Protein AF-A0A8T3N5V0-F1 (afdb_monomer)

Radius of gyration: 24.55 Å; Cα contacts (8 Å, |Δi|>4): 210; chains: 1; bounding box: 45×92×51 Å

Nearest PDB structures (foldseek):
  6onq-assembly1_A  TM=7.450E-01  e=5.196E-07  Methylorubrum extorquens
  4j20-assembly2_B  TM=7.189E-01  e=2.642E-02  Chlorobaculum tepidum TLS
  7c90-assembly1_D  TM=6.597E-01  e=2.489E-02  Methylophaga aminisulfidivorans MP
  2d0w-assembly2_B  TM=7.392E-01  e=4.792E-02  Hyphomicrobium denitrificans
  2gc4-assembly1_D  TM=6.789E-01  e=5.398E-02  Paracoccus denitrificans

Fo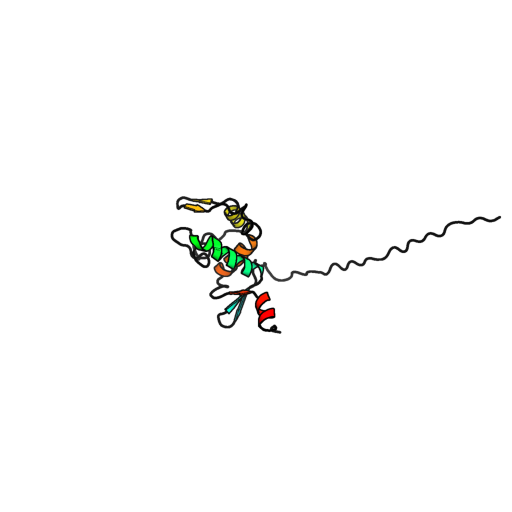ldseek 3Di:
DDDDDDDDDDPDDPPPPPPPDPPPDDPPDQLWDWDDDPQEIATAPLLVLLQVLCVVPVCVALNRLSCGDLRGFRAQDPPHPVVVDDLVNQLVCQQPWDDDPRGTGDHCVPPPSDNVNSSSNVSNSSCSSVVRDDHDYDYPVVCCVVPPDDD

Mean predicted aligned error: 12.44 Å

Solvent-accessible surface area (backbone atoms only — not comparable to full-atom values): 9133 Å² total; per-residue (Å²): 140,87,80,84,87,84,90,77,91,79,91,72,79,84,79,78,74,74,75,76,79,80,81,87,80,81,75,87,78,66,76,53,54,75,53,71,58,96,77,38,31,31,24,37,67,51,26,42,55,6,43,58,46,35,59,73,61,49,19,81,30,18,20,73,84,25,61,23,52,96,71,25,68,30,32,33,45,96,88,13,67,52,64,93,54,52,70,68,60,50,48,51,40,46,34,65,22,45,83,54,100,83,46,72,49,70,56,33,56,82,38,85,84,41,49,88,40,48,67,21,32,49,12,26,48,51,36,36,46,71,64,66,55,86,61,63,78,44,41,51,72,56,47,40,76,76,66,71,65,83,134

pLDDT: mean 80.18, std 20.51, range [35.12, 98.31]

Secondary structure (DSSP, 8-state):
-------------------------SSS--S--EEEETTEEEE-HHHHHHHHHIIIIIHHHH-GGG---SSS--SSSTTSTTTT--HHHHHHHHHH-EEETTEEEPP-TT-TTTGGGHHHHHHHHHHHHTT---S-EEEHHHHHHHH----

Structure (mmCIF, N/CA/C/O backbone):
data_AF-A0A8T3N5V0-F1
#
_entry.id   AF-A0A8T3N5V0-F1
#
loop_
_atom_site.group_PDB
_atom_site.id
_atom_site.type_symbol
_atom_site.label_atom_id
_atom_site.label_alt_id
_atom_site.label_comp_id
_atom_site.label_asym_id
_atom_site.label_entity_id
_atom_site.label_seq_id
_atom_site.pdbx_PDB_ins_code
_atom_site.Cartn_x
_atom_site.Cartn_y
_atom_site.Cartn_z
_atom_site.occupancy
_atom_site.B_iso_or_equiv
_atom_site.auth_seq_id
_atom_site.auth_comp_id
_atom_site.auth_asym_id
_atom_site.auth_atom_id
_atom_site.pdbx_PDB_model_num
ATOM 1 N N . MET A 1 1 ? -25.784 75.753 -31.825 1.00 51.22 1 MET A N 1
ATOM 2 C CA . MET A 1 1 ? -24.593 74.887 -31.942 1.00 51.22 1 MET A CA 1
ATOM 3 C C . MET A 1 1 ? -24.837 73.644 -31.099 1.00 51.22 1 MET A C 1
ATOM 5 O O . MET A 1 1 ? -24.702 73.683 -29.888 1.00 51.22 1 MET A O 1
ATOM 9 N N . GLN A 1 2 ? -25.347 72.599 -31.752 1.00 48.72 2 GLN A N 1
ATOM 10 C CA . GLN A 1 2 ? -25.520 71.247 -31.221 1.00 48.72 2 GLN A CA 1
ATOM 11 C C . GLN A 1 2 ? -24.227 70.453 -31.442 1.00 48.72 2 GLN A C 1
ATOM 13 O O . GLN A 1 2 ? -23.599 70.640 -32.486 1.00 48.72 2 GLN A O 1
ATOM 18 N N . LYS A 1 3 ? -23.917 69.538 -30.516 1.00 43.12 3 LYS A N 1
ATOM 19 C CA . LYS A 1 3 ? -23.481 68.132 -30.708 1.00 43.12 3 LYS A CA 1
ATOM 20 C C . LYS A 1 3 ? -22.843 67.674 -29.383 1.00 43.12 3 LYS A C 1
ATOM 22 O O . LYS A 1 3 ? -21.918 68.320 -28.918 1.00 43.12 3 LYS A O 1
ATOM 27 N N . LEU A 1 4 ? -23.480 66.796 -28.604 1.00 50.31 4 LEU A N 1
ATOM 28 C CA . LEU A 1 4 ? -23.695 65.350 -28.803 1.00 50.31 4 LEU A CA 1
ATOM 29 C C . LEU A 1 4 ? -22.437 64.504 -28.522 1.00 50.31 4 LEU A C 1
ATOM 31 O O . LEU A 1 4 ? -21.354 64.848 -28.981 1.00 50.31 4 LEU A O 1
ATOM 35 N N . PHE A 1 5 ? -22.694 63.346 -27.893 1.00 44.59 5 PHE A N 1
ATOM 36 C CA . PHE A 1 5 ? -21.830 62.178 -27.634 1.00 44.59 5 PHE A CA 1
ATOM 37 C C . PHE A 1 5 ? -20.859 62.320 -26.436 1.00 44.59 5 PHE A C 1
ATOM 39 O O . PHE A 1 5 ? -20.158 63.309 -26.325 1.00 44.59 5 PHE A O 1
ATOM 46 N N . ASN A 1 6 ? -20.757 61.390 -25.477 1.00 39.34 6 ASN A N 1
ATOM 47 C CA . ASN A 1 6 ? -21.049 59.960 -25.536 1.00 39.34 6 ASN A CA 1
ATOM 48 C C . ASN A 1 6 ? -21.434 59.385 -24.160 1.00 39.34 6 ASN A C 1
ATOM 50 O O . ASN A 1 6 ? -20.764 59.621 -23.158 1.00 39.34 6 ASN A O 1
ATOM 54 N N . MET A 1 7 ? -22.496 58.584 -24.162 1.00 45.28 7 MET A N 1
ATOM 55 C CA . MET A 1 7 ? -22.930 57.712 -23.078 1.00 45.28 7 MET A CA 1
ATOM 56 C C . MET A 1 7 ? -22.426 56.301 -23.404 1.00 45.28 7 MET A C 1
ATOM 58 O O . MET A 1 7 ? -22.742 55.775 -24.465 1.00 45.28 7 MET A O 1
ATOM 62 N N . SER A 1 8 ? -21.622 55.714 -22.519 1.00 49.47 8 SER A N 1
ATOM 63 C CA . SER A 1 8 ? -21.228 54.297 -22.537 1.00 49.47 8 SER A CA 1
ATOM 64 C C . SER A 1 8 ? -20.916 53.938 -21.080 1.00 49.47 8 SER A C 1
ATOM 66 O O . SER A 1 8 ? -19.957 54.445 -20.515 1.00 49.47 8 SER A O 1
ATOM 68 N N . MET A 1 9 ? -21.846 53.383 -20.303 1.00 49.44 9 MET A N 1
ATOM 69 C CA . MET A 1 9 ? -22.276 51.983 -20.309 1.00 49.44 9 MET A CA 1
ATOM 70 C C . MET A 1 9 ? -21.095 51.011 -20.171 1.00 49.44 9 MET A C 1
ATOM 72 O O . MET A 1 9 ? -20.650 50.433 -21.151 1.00 49.44 9 MET A O 1
ATOM 76 N N . ILE A 1 10 ? -20.631 50.793 -18.935 1.00 54.19 10 ILE A N 1
ATOM 77 C CA . ILE A 1 10 ? -20.082 49.497 -18.513 1.00 54.19 10 ILE A CA 1
ATOM 78 C C . ILE A 1 10 ? -20.674 49.172 -17.140 1.00 54.19 10 ILE A C 1
ATOM 80 O O . ILE A 1 10 ? -20.183 49.587 -16.095 1.00 54.19 10 ILE A O 1
ATOM 84 N N . ILE A 1 11 ? -21.780 48.432 -17.180 1.00 53.94 11 ILE A N 1
ATOM 85 C CA . ILE A 1 11 ? -22.215 47.560 -16.094 1.00 53.94 11 ILE A CA 1
ATOM 86 C C . ILE A 1 11 ? -21.329 46.318 -16.228 1.00 53.94 11 ILE A C 1
ATOM 88 O O . ILE A 1 11 ? -21.523 45.517 -17.137 1.00 53.94 11 ILE A O 1
ATOM 92 N N . GLY A 1 12 ? -20.309 46.201 -15.383 1.00 41.22 12 GLY A N 1
ATOM 93 C CA . GLY A 1 12 ? -19.441 45.028 -15.297 1.00 41.22 12 GLY A CA 1
ATOM 94 C C . GLY A 1 12 ? -19.447 44.542 -13.859 1.00 41.22 12 GLY A C 1
ATOM 95 O O . GLY A 1 12 ? -18.810 45.147 -13.003 1.00 41.22 12 GLY A O 1
ATOM 96 N N . GLY A 1 13 ?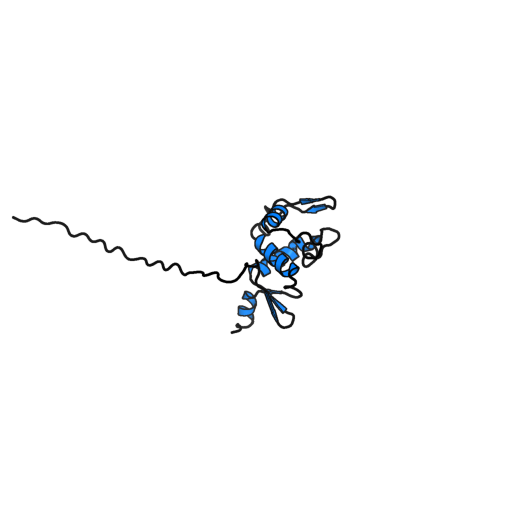 -20.257 43.519 -13.589 1.00 43.28 13 GLY A N 1
ATOM 97 C CA . GLY A 1 13 ? -20.514 43.002 -12.251 1.00 43.28 13 GLY A CA 1
ATOM 98 C C . GLY A 1 13 ? -19.247 42.575 -11.512 1.00 43.28 13 GLY A C 1
ATOM 99 O O . GLY A 1 13 ? -18.371 41.918 -12.073 1.00 43.28 13 GLY A O 1
ATOM 100 N N . LEU A 1 14 ? -19.201 42.900 -10.217 1.00 48.47 14 LEU A N 1
ATOM 101 C CA . LEU A 1 14 ? -18.397 42.166 -9.249 1.00 48.47 14 LEU A CA 1
ATOM 102 C C . LEU A 1 14 ? -18.874 40.710 -9.267 1.00 48.47 14 LEU A C 1
ATOM 104 O O . LEU A 1 14 ? -19.861 40.362 -8.620 1.00 48.47 14 LEU A O 1
ATOM 108 N N . ILE A 1 15 ? -18.168 39.845 -9.989 1.00 53.34 15 ILE A N 1
ATOM 109 C CA . ILE A 1 15 ? -18.212 38.421 -9.685 1.00 53.34 15 ILE A CA 1
ATOM 110 C C . ILE A 1 15 ? -17.308 38.254 -8.468 1.00 53.34 15 ILE A C 1
ATOM 112 O O . ILE A 1 15 ? -16.105 38.028 -8.579 1.00 53.34 15 ILE A O 1
ATOM 116 N N . ALA A 1 16 ? -17.894 38.435 -7.286 1.00 54.78 16 ALA A N 1
ATOM 117 C CA . ALA A 1 16 ? -17.333 37.905 -6.059 1.00 54.78 16 ALA A CA 1
ATOM 118 C C . ALA A 1 16 ? -17.402 36.376 -6.162 1.00 54.78 16 ALA A C 1
ATOM 120 O O . ALA A 1 16 ? -18.334 35.744 -5.668 1.00 54.78 16 ALA A O 1
ATOM 121 N N . THR A 1 17 ? -16.438 35.763 -6.853 1.00 50.59 17 THR A N 1
ATOM 122 C CA . THR A 1 17 ? -16.149 34.350 -6.628 1.00 50.59 17 THR A CA 1
ATOM 123 C C . THR A 1 17 ? -15.502 34.273 -5.259 1.00 50.59 17 THR A C 1
ATOM 125 O O . THR A 1 17 ? -14.284 34.383 -5.112 1.00 50.59 17 THR A O 1
ATOM 128 N N . SER A 1 18 ? -16.346 34.144 -4.242 1.00 51.06 18 SER A N 1
ATOM 129 C CA . SER A 1 18 ? -15.961 33.621 -2.946 1.00 51.06 18 SER A CA 1
ATOM 130 C C . SER A 1 18 ? -15.335 32.255 -3.204 1.00 51.06 18 SER A C 1
ATOM 132 O O . SER A 1 18 ? -16.040 31.261 -3.367 1.00 51.06 18 SER A O 1
ATOM 134 N N . PHE A 1 19 ? -14.008 32.204 -3.311 1.00 49.19 19 PHE A N 1
ATOM 135 C CA . PHE A 1 19 ? -13.301 30.955 -3.101 1.00 49.19 19 PHE A CA 1
ATOM 136 C C . PHE A 1 19 ? -13.607 30.558 -1.664 1.00 49.19 19 PHE A C 1
ATOM 138 O O . PHE A 1 19 ? -13.133 31.169 -0.707 1.00 49.19 19 PHE A O 1
ATOM 145 N N . VAL A 1 20 ? -14.503 29.583 -1.543 1.00 56.59 20 VAL A N 1
ATOM 146 C CA . VAL A 1 20 ? -14.755 28.861 -0.308 1.00 56.59 20 VAL A CA 1
ATOM 147 C C . VAL A 1 20 ? -13.402 28.322 0.133 1.00 56.59 20 VAL A C 1
ATOM 149 O O . VAL A 1 20 ? -12.772 27.542 -0.580 1.00 56.59 20 VAL A O 1
ATOM 152 N N . GLY A 1 21 ? -12.924 28.804 1.276 1.00 46.09 21 GLY A N 1
ATOM 153 C CA . GLY A 1 21 ? -11.736 28.259 1.899 1.00 46.09 21 GLY A CA 1
ATOM 154 C C . GLY A 1 21 ? -11.978 26.796 2.249 1.00 46.09 21 GLY A C 1
ATOM 155 O O . GLY A 1 21 ? -12.915 26.477 2.975 1.00 46.09 21 GLY A O 1
ATOM 156 N N . VAL A 1 22 ? -11.097 25.919 1.780 1.00 46.22 22 VAL A N 1
ATOM 157 C CA . VAL A 1 22 ? -10.739 24.737 2.560 1.00 46.22 22 VAL A CA 1
ATOM 158 C C . VAL A 1 22 ? -9.525 25.140 3.379 1.00 46.22 22 VAL A C 1
ATOM 160 O O . VAL A 1 22 ? -8.393 25.166 2.903 1.00 46.22 22 VAL A O 1
ATOM 163 N N . ALA A 1 23 ? -9.796 25.516 4.624 1.00 45.12 23 ALA A N 1
ATOM 164 C CA . ALA A 1 23 ? -8.812 25.398 5.677 1.00 45.12 23 ALA A CA 1
ATOM 165 C C . ALA A 1 23 ? -8.598 23.895 5.912 1.00 45.12 23 ALA A C 1
ATOM 167 O O . ALA A 1 23 ? -9.468 23.236 6.476 1.00 45.12 23 ALA A O 1
ATOM 168 N N . SER A 1 24 ? -7.465 23.350 5.465 1.00 40.41 24 SER A N 1
ATOM 169 C CA . SER A 1 24 ? -6.917 22.161 6.118 1.00 40.41 24 SER A CA 1
ATOM 170 C C . SER A 1 24 ? -6.077 22.657 7.287 1.00 40.41 24 SER A C 1
ATOM 172 O O . SER A 1 24 ? -5.029 23.274 7.098 1.00 40.41 24 SER A O 1
ATOM 174 N N . ALA A 1 25 ? -6.583 22.467 8.498 1.00 44.62 25 ALA A N 1
ATOM 175 C CA . ALA A 1 25 ? -5.823 22.647 9.721 1.00 44.62 25 ALA A CA 1
ATOM 176 C C . ALA A 1 25 ? -6.000 21.377 10.554 1.00 44.62 25 ALA A C 1
ATOM 178 O O . ALA A 1 25 ? -7.080 21.157 11.102 1.00 44.62 25 ALA A O 1
ATOM 179 N N . GLY A 1 26 ? -4.956 20.540 10.639 1.00 36.31 26 GLY A N 1
ATOM 180 C CA . GLY A 1 26 ? -5.023 19.353 11.491 1.00 36.31 26 GLY A CA 1
ATOM 181 C C . GLY A 1 26 ? -3.876 18.336 11.470 1.00 36.31 26 GLY A C 1
ATOM 182 O O . GLY A 1 26 ? -4.173 17.159 11.562 1.00 36.31 26 GLY A O 1
ATOM 183 N N . GLY A 1 27 ? -2.605 18.760 11.469 1.00 35.12 27 GLY A N 1
ATOM 184 C CA . GLY A 1 27 ? -1.486 17.965 12.009 1.00 35.12 27 GLY A CA 1
ATOM 185 C C . GLY A 1 27 ? -0.973 16.781 11.175 1.00 35.12 27 GLY A C 1
ATOM 186 O O . GLY A 1 27 ? -1.423 15.659 11.358 1.00 35.12 27 GLY A O 1
ATOM 187 N N . GLY A 1 28 ? 0.094 17.011 10.395 1.00 53.09 28 GLY A N 1
ATOM 188 C CA . GLY A 1 28 ? 0.951 15.962 9.817 1.00 53.09 28 GLY A CA 1
ATOM 189 C C . GLY A 1 28 ? 0.169 14.848 9.118 1.00 53.09 28 GLY A C 1
ATOM 190 O O . GLY A 1 28 ? 0.230 13.698 9.548 1.00 53.09 28 GLY A O 1
ATOM 191 N N . ASP A 1 29 ? -0.616 15.229 8.113 1.00 70.56 29 ASP A N 1
ATOM 192 C CA . ASP A 1 29 ? -1.772 14.471 7.638 1.00 70.56 29 ASP A CA 1
ATOM 193 C C . ASP A 1 29 ? -1.407 13.042 7.207 1.00 70.56 29 ASP A C 1
ATOM 195 O O . ASP A 1 29 ? -0.716 12.804 6.214 1.00 70.56 29 ASP A O 1
ATOM 199 N N . LYS A 1 30 ? -1.883 12.063 7.981 1.00 87.62 30 LYS A N 1
ATOM 200 C CA . LYS A 1 30 ? -1.852 10.657 7.574 1.00 87.62 30 LYS A CA 1
ATOM 201 C C . LYS A 1 30 ? -2.731 10.477 6.330 1.00 87.62 30 LYS A C 1
ATOM 203 O O . LYS A 1 30 ? -3.779 11.115 6.252 1.00 87.62 30 LYS A O 1
ATOM 208 N N . PRO A 1 31 ? -2.389 9.561 5.408 1.00 93.25 31 PRO A N 1
ATOM 209 C CA . PRO A 1 31 ? -3.122 9.398 4.150 1.00 93.25 31 PRO A CA 1
ATOM 210 C C . PRO A 1 31 ? -4.495 8.720 4.312 1.00 93.25 31 PRO A C 1
ATOM 212 O O . PRO A 1 31 ? -5.099 8.346 3.320 1.00 93.25 31 PRO A O 1
ATOM 215 N N . TYR A 1 32 ? -4.985 8.519 5.538 1.00 93.56 32 TYR A N 1
ATOM 216 C CA . TYR A 1 32 ? -6.194 7.754 5.828 1.00 93.56 32 TYR A CA 1
ATOM 217 C C . TYR A 1 32 ? -6.994 8.370 6.980 1.00 93.56 32 TYR A C 1
ATOM 219 O O . TYR A 1 32 ? -6.441 9.017 7.877 1.00 93.56 32 TYR A O 1
ATOM 227 N N . ILE A 1 33 ? -8.291 8.065 7.029 1.00 91.75 33 ILE A N 1
ATOM 228 C CA . ILE A 1 33 ? -9.171 8.346 8.165 1.00 91.75 33 ILE A CA 1
ATOM 229 C C . ILE A 1 33 ? -9.826 7.037 8.608 1.00 91.75 33 ILE A C 1
ATOM 231 O O . ILE A 1 33 ? -10.575 6.414 7.859 1.00 91.75 33 ILE A O 1
ATOM 235 N N . VAL A 1 34 ? -9.595 6.647 9.864 1.00 89.75 34 VAL A N 1
ATOM 236 C CA . VAL A 1 34 ? -10.180 5.437 10.461 1.00 89.75 34 VAL A CA 1
ATOM 237 C C . VAL A 1 34 ? -10.885 5.779 11.769 1.00 89.75 34 VAL A C 1
ATOM 239 O O . VAL A 1 34 ? -10.326 6.461 12.630 1.00 89.75 34 VAL A O 1
ATOM 242 N N . LYS A 1 35 ? -12.110 5.279 11.933 1.00 88.19 35 LYS A N 1
ATOM 243 C CA . LYS A 1 35 ? -12.905 5.363 13.164 1.00 88.19 35 LYS A CA 1
ATOM 244 C C . LYS A 1 35 ? -13.402 3.972 13.530 1.00 88.19 35 LYS A C 1
ATOM 246 O O . LYS A 1 35 ? -14.244 3.428 12.826 1.00 88.19 35 LYS A O 1
ATOM 251 N N . CYS A 1 36 ? -12.909 3.402 14.623 1.00 82.25 36 CYS A N 1
ATOM 252 C CA . CYS A 1 36 ? -13.345 2.084 15.078 1.00 82.25 36 CYS A CA 1
ATOM 253 C C . CYS A 1 36 ? -14.277 2.201 16.285 1.00 82.25 36 CYS A C 1
ATOM 255 O O . CYS A 1 36 ? -13.989 2.948 17.219 1.00 82.25 36 CYS A O 1
ATOM 257 N N . SER A 1 37 ? -15.373 1.446 16.262 1.00 77.31 37 SER A N 1
ATOM 258 C CA . SER A 1 37 ? -16.288 1.267 17.391 1.00 77.31 37 SER A CA 1
ATOM 259 C C . SER A 1 37 ? -16.729 -0.193 17.438 1.00 77.31 37 SER A C 1
ATOM 261 O O . SER A 1 37 ? -17.041 -0.768 16.397 1.00 77.31 37 SER A O 1
ATOM 263 N N . GLU A 1 38 ? -16.727 -0.796 18.629 1.00 74.69 38 GLU A N 1
ATOM 264 C CA . GLU A 1 38 ? -17.254 -2.152 18.870 1.00 74.69 38 GLU A CA 1
ATOM 265 C C . GLU A 1 38 ? -16.693 -3.237 17.922 1.00 74.69 38 GLU A C 1
ATOM 267 O O . GLU A 1 38 ? -17.403 -4.126 17.462 1.00 74.69 38 GLU A O 1
ATOM 272 N N . GLY A 1 39 ? -15.394 -3.167 17.608 1.00 68.81 39 GLY A N 1
ATOM 273 C CA . GLY A 1 39 ? -14.718 -4.154 16.753 1.00 68.81 39 GLY A CA 1
ATOM 274 C C . GLY A 1 39 ? -14.957 -3.988 15.247 1.00 68.81 39 GLY A C 1
ATOM 275 O O . GLY A 1 39 ? -14.420 -4.770 14.464 1.00 68.81 39 GLY A O 1
ATOM 276 N N . VAL A 1 40 ? -15.701 -2.959 14.829 1.00 75.25 40 VAL A N 1
ATOM 277 C CA . VAL A 1 40 ? -15.879 -2.578 13.421 1.00 75.25 40 VAL A CA 1
ATOM 278 C C . VAL A 1 40 ? -15.149 -1.267 13.160 1.00 75.25 40 VAL A C 1
ATOM 280 O O . VAL A 1 40 ? -15.342 -0.281 13.875 1.00 75.25 40 VAL A O 1
ATOM 283 N N . CYS A 1 41 ? -14.326 -1.238 12.113 1.00 83.00 41 CYS A N 1
ATOM 284 C CA . CYS A 1 41 ? -13.630 -0.030 11.691 1.00 83.00 41 CYS A CA 1
ATOM 285 C C . CYS A 1 41 ? -14.308 0.572 10.465 1.00 83.00 41 CYS A C 1
ATOM 287 O O . CYS A 1 41 ? -14.488 -0.079 9.436 1.00 83.00 41 CYS A O 1
ATOM 289 N N . MET A 1 42 ? -14.678 1.841 10.591 1.00 85.81 42 MET A N 1
ATOM 290 C CA . MET A 1 42 ? -15.146 2.658 9.489 1.00 85.81 42 MET A CA 1
ATOM 291 C C . MET A 1 42 ? -13.970 3.417 8.889 1.00 85.81 42 MET A C 1
ATOM 293 O O . MET A 1 42 ? -13.187 4.016 9.631 1.00 85.81 42 MET A O 1
ATOM 297 N N . VAL A 1 43 ? -13.870 3.424 7.565 1.00 89.88 43 VAL A N 1
ATOM 298 C CA . VAL A 1 43 ? -12.773 4.078 6.838 1.00 89.88 43 VAL A CA 1
ATOM 299 C C . VAL A 1 43 ? -13.303 5.045 5.781 1.00 89.88 43 VAL A C 1
ATOM 301 O O . VAL A 1 43 ? -14.447 4.916 5.330 1.00 89.88 43 VAL A O 1
ATOM 304 N N . ASP A 1 44 ? -12.513 6.051 5.420 1.00 90.62 44 ASP A N 1
ATOM 305 C CA . ASP A 1 44 ? -12.853 6.937 4.305 1.00 90.62 44 ASP A CA 1
ATOM 306 C C . ASP A 1 44 ? -12.894 6.180 2.962 1.00 90.62 44 ASP A C 1
ATOM 308 O O . ASP A 1 44 ? -12.442 5.039 2.850 1.00 90.62 44 ASP A O 1
ATOM 312 N N . ALA A 1 45 ? -13.460 6.821 1.937 1.00 89.56 45 ALA A N 1
ATOM 313 C CA . ALA A 1 45 ? -13.644 6.198 0.631 1.00 89.56 45 ALA A CA 1
ATOM 314 C C . ALA A 1 45 ? -12.316 5.782 -0.023 1.00 89.56 45 ALA A C 1
ATOM 316 O O . ALA A 1 45 ? -12.259 4.703 -0.598 1.00 89.56 45 ALA A O 1
ATOM 317 N N . SER A 1 46 ? -11.252 6.580 0.102 1.00 92.00 46 SER A N 1
ATOM 318 C CA . SER A 1 46 ? -9.940 6.260 -0.479 1.00 92.00 46 SER A CA 1
ATOM 319 C C . SER A 1 46 ? -9.352 5.017 0.190 1.00 92.00 46 SER A C 1
ATOM 321 O O . SER A 1 46 ? -9.067 4.028 -0.484 1.00 92.00 46 SER A O 1
ATOM 323 N N . THR A 1 47 ? -9.307 4.987 1.523 1.00 94.62 47 THR A N 1
ATOM 324 C CA . THR A 1 47 ? -8.848 3.810 2.281 1.00 94.62 47 THR A CA 1
ATOM 325 C C . THR A 1 47 ? -9.672 2.554 1.955 1.00 94.62 47 THR A C 1
ATOM 327 O O . THR A 1 47 ? -9.121 1.457 1.840 1.00 94.62 47 THR A O 1
ATOM 330 N N . TYR A 1 48 ? -10.988 2.697 1.767 1.00 93.19 48 TYR A N 1
ATOM 331 C CA . TYR A 1 48 ? -11.865 1.590 1.373 1.00 93.19 48 TYR A CA 1
ATOM 332 C C . TYR A 1 48 ? -11.590 1.087 -0.054 1.00 93.19 48 TYR A C 1
ATOM 334 O O . TYR A 1 48 ? -11.506 -0.118 -0.290 1.00 93.19 48 TYR A O 1
ATOM 342 N N . GLU A 1 49 ? -11.414 1.990 -1.023 1.00 94.19 49 GLU A N 1
ATOM 343 C CA . GLU A 1 49 ? -11.032 1.620 -2.390 1.00 94.19 49 GLU A CA 1
ATOM 344 C C . GLU A 1 49 ? -9.657 0.927 -2.422 1.00 94.19 49 GLU A C 1
ATOM 346 O O . GLU A 1 49 ? -9.465 -0.036 -3.180 1.00 94.19 49 GLU A O 1
ATOM 351 N N . GLY A 1 50 ? -8.731 1.376 -1.574 1.00 96.25 50 GLY A N 1
ATOM 352 C CA . GLY A 1 50 ? -7.414 0.784 -1.384 1.00 96.25 50 GLY A CA 1
ATOM 353 C C . GLY A 1 50 ? -7.473 -0.658 -0.902 1.00 96.25 50 GLY A C 1
ATOM 354 O O . GLY A 1 50 ? -6.838 -1.524 -1.505 1.00 96.25 50 GLY A O 1
ATOM 355 N N . GLU A 1 51 ? -8.282 -0.929 0.126 1.00 95.00 51 GLU A N 1
ATOM 356 C CA . GLU A 1 51 ? -8.484 -2.281 0.657 1.00 95.00 51 GLU A CA 1
ATOM 357 C C . GLU A 1 51 ? -8.971 -3.242 -0.429 1.00 95.00 51 GLU A C 1
ATOM 359 O O . GLU A 1 51 ? -8.326 -4.260 -0.684 1.00 95.00 51 GLU A O 1
ATOM 364 N N . ARG A 1 52 ? -10.052 -2.898 -1.141 1.00 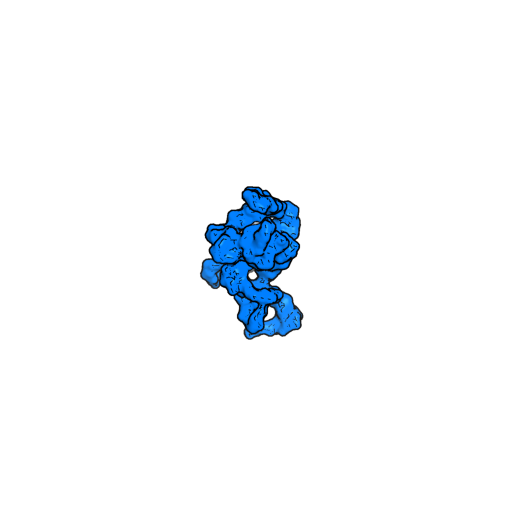94.19 52 ARG A N 1
ATOM 365 C CA . ARG A 1 52 ? -10.633 -3.798 -2.153 1.00 94.19 52 ARG A CA 1
ATOM 366 C C . ARG A 1 52 ? -9.649 -4.159 -3.262 1.00 94.19 52 ARG A C 1
ATOM 368 O O . ARG A 1 52 ? -9.636 -5.294 -3.739 1.00 94.19 52 ARG A O 1
ATOM 375 N N . ARG A 1 53 ? -8.822 -3.201 -3.685 1.00 96.56 53 ARG A N 1
ATOM 376 C CA . ARG A 1 53 ? -7.801 -3.426 -4.723 1.00 96.56 53 ARG A CA 1
ATOM 377 C C . ARG A 1 53 ? -6.633 -4.228 -4.192 1.00 96.56 53 ARG A C 1
ATOM 379 O O . ARG A 1 53 ? -6.184 -5.156 -4.869 1.00 96.56 53 ARG A O 1
ATOM 386 N N . PHE A 1 54 ? -6.163 -3.884 -2.994 1.00 97.50 54 PHE A N 1
ATOM 387 C CA . PHE A 1 54 ? -5.079 -4.602 -2.351 1.00 97.50 54 PHE A CA 1
ATOM 388 C C . PHE A 1 54 ? -5.464 -6.063 -2.136 1.00 97.50 54 PHE A C 1
ATOM 390 O O . PHE A 1 54 ? -4.763 -6.943 -2.624 1.00 97.50 54 PHE A O 1
ATOM 397 N N . GLU A 1 55 ? -6.593 -6.336 -1.491 1.00 95.12 55 GLU A N 1
ATOM 398 C CA . GLU A 1 55 ? -7.020 -7.704 -1.190 1.00 95.12 55 GLU A CA 1
ATOM 399 C C . GLU A 1 55 ? -7.376 -8.490 -2.458 1.00 95.12 55 GLU A C 1
ATOM 401 O O . GLU A 1 55 ? -7.053 -9.673 -2.569 1.00 95.12 55 GLU A O 1
ATOM 406 N N . GLY A 1 56 ? -7.958 -7.832 -3.466 1.00 95.25 56 GLY A N 1
ATOM 407 C CA . GLY A 1 56 ? -8.293 -8.473 -4.740 1.00 95.25 56 GLY A CA 1
ATOM 408 C C . GLY A 1 56 ? -7.088 -8.815 -5.626 1.00 95.25 56 GLY A C 1
ATOM 409 O O . GLY A 1 56 ? -7.168 -9.754 -6.416 1.00 95.25 56 GLY A O 1
ATOM 410 N N . THR A 1 57 ? -5.979 -8.075 -5.511 1.00 96.25 57 THR A N 1
ATOM 411 C CA . THR A 1 57 ? -4.851 -8.171 -6.463 1.00 96.25 57 THR A CA 1
ATOM 412 C C . THR A 1 57 ? -3.517 -8.458 -5.779 1.00 96.25 57 THR A C 1
ATOM 414 O O . THR A 1 57 ? -2.794 -9.379 -6.158 1.00 96.25 57 THR A O 1
ATOM 417 N N . CYS A 1 58 ? -3.174 -7.675 -4.763 1.00 97.12 58 CYS A N 1
ATOM 418 C CA . CYS A 1 58 ? -1.859 -7.676 -4.124 1.00 97.12 58 CYS A CA 1
ATOM 419 C C . CYS A 1 58 ? -1.755 -8.730 -3.009 1.00 97.12 58 CYS A C 1
ATOM 421 O O . CYS A 1 58 ? -0.708 -9.370 -2.853 1.00 97.12 58 CYS A O 1
ATOM 423 N N . GLY A 1 59 ? -2.843 -8.949 -2.266 1.00 95.81 59 GLY A N 1
ATOM 424 C CA . GLY A 1 59 ? -2.926 -9.886 -1.143 1.00 95.81 59 GLY A CA 1
ATOM 425 C C . GLY A 1 59 ? -2.670 -11.342 -1.542 1.00 95.81 59 GLY A C 1
ATOM 426 O O . GLY A 1 59 ? -2.166 -12.126 -0.741 1.00 95.81 59 GLY A O 1
ATOM 427 N N . LEU A 1 60 ? -2.884 -11.701 -2.814 1.00 93.81 60 LEU A N 1
ATOM 428 C CA . LEU A 1 60 ? -2.562 -13.029 -3.361 1.00 93.81 60 LEU A CA 1
ATOM 429 C C . LEU A 1 60 ? -1.086 -13.422 -3.184 1.00 93.81 60 LEU A C 1
ATOM 431 O O . LEU A 1 60 ? -0.761 -14.609 -3.045 1.00 93.81 60 LEU A O 1
ATOM 435 N N . CYS A 1 61 ? -0.195 -12.429 -3.201 1.00 95.44 61 CYS A N 1
ATOM 436 C CA . CYS A 1 61 ? 1.239 -12.624 -3.020 1.00 95.44 61 CYS A CA 1
ATOM 437 C C . CYS A 1 61 ? 1.723 -12.086 -1.674 1.00 95.44 61 CYS A C 1
ATOM 439 O O . CYS A 1 61 ? 2.530 -12.740 -1.014 1.00 95.44 61 CYS A O 1
ATOM 441 N N . HIS A 1 62 ? 1.221 -10.919 -1.268 1.00 95.94 62 HIS A N 1
ATOM 442 C CA . HIS A 1 62 ? 1.637 -10.223 -0.052 1.00 95.94 62 HIS A CA 1
ATOM 443 C C . HIS A 1 62 ? 0.837 -10.613 1.196 1.00 95.94 62 HIS A C 1
ATOM 445 O O . HIS A 1 62 ? 1.085 -10.053 2.257 1.00 95.94 62 HIS A O 1
ATOM 451 N N . GLY A 1 63 ? -0.085 -11.570 1.095 1.00 94.56 63 GLY A N 1
ATOM 452 C CA . GLY A 1 63 ? -0.957 -11.986 2.190 1.00 94.56 63 GLY A CA 1
ATOM 453 C C . GLY A 1 63 ? -2.056 -10.965 2.491 1.00 94.56 63 GLY A C 1
ATOM 454 O O . GLY A 1 63 ? -1.948 -9.789 2.133 1.00 94.56 63 GLY A O 1
ATOM 455 N N . ALA A 1 64 ? -3.106 -11.422 3.177 1.00 93.62 64 ALA A N 1
ATOM 456 C CA . ALA A 1 64 ? -4.153 -10.540 3.687 1.00 93.62 64 ALA A CA 1
ATOM 457 C C . ALA A 1 64 ? -3.521 -9.432 4.534 1.00 93.62 64 ALA A C 1
ATOM 459 O O . ALA A 1 64 ? -2.591 -9.698 5.302 1.00 93.62 64 ALA A O 1
ATOM 460 N N . GLN A 1 65 ? -3.973 -8.193 4.362 1.00 94.25 65 GLN A N 1
ATOM 461 C CA . GLN A 1 65 ? -3.442 -7.024 5.067 1.00 94.25 65 GLN A CA 1
ATOM 462 C C . GLN A 1 65 ? -1.926 -6.801 4.868 1.00 94.25 65 GLN A C 1
ATOM 464 O O . GLN A 1 65 ? -1.294 -6.049 5.607 1.00 94.25 65 GLN A O 1
ATOM 469 N N . GLY A 1 66 ? -1.295 -7.448 3.883 1.00 95.94 66 GLY A N 1
ATOM 470 C CA . GLY A 1 66 ? 0.132 -7.292 3.614 1.00 95.94 66 GLY A CA 1
ATOM 471 C C . GLY A 1 66 ? 1.049 -7.975 4.630 1.00 95.94 66 GLY A C 1
ATOM 472 O O . GLY A 1 66 ? 2.207 -7.569 4.759 1.00 95.94 66 GLY A O 1
ATOM 473 N N . VAL A 1 67 ? 0.576 -9.000 5.348 1.00 95.88 67 VAL A N 1
ATOM 474 C CA . VAL A 1 67 ? 1.381 -9.720 6.360 1.00 95.88 67 VAL A CA 1
ATOM 475 C C . VAL A 1 67 ? 2.522 -10.565 5.776 1.00 95.88 67 VAL A C 1
ATOM 477 O O . VAL A 1 67 ? 3.410 -11.003 6.505 1.00 95.88 67 VAL A O 1
ATOM 480 N N . GLY A 1 68 ? 2.540 -10.753 4.459 1.00 93.94 68 GLY A N 1
ATOM 481 C CA . GLY A 1 68 ? 3.522 -11.533 3.714 1.00 93.94 68 GLY A CA 1
ATOM 482 C C . GLY A 1 68 ? 3.088 -12.972 3.456 1.00 93.94 68 GLY A C 1
ATOM 483 O O . GLY A 1 68 ? 2.091 -13.466 3.982 1.00 93.94 68 GLY A O 1
ATOM 484 N N . GLY A 1 69 ? 3.859 -13.662 2.620 1.00 90.00 69 GLY A N 1
ATOM 485 C CA . GLY A 1 69 ? 3.657 -15.073 2.320 1.00 90.00 69 GLY A CA 1
ATOM 486 C C . GLY A 1 69 ? 4.821 -15.665 1.531 1.00 90.00 69 GLY A C 1
ATOM 487 O O . GLY A 1 69 ? 5.856 -15.037 1.333 1.00 90.00 69 GLY A O 1
ATOM 488 N N . ILE A 1 70 ? 4.646 -16.888 1.032 1.00 89.56 70 ILE A N 1
ATOM 489 C CA . ILE A 1 70 ? 5.690 -17.577 0.254 1.00 89.56 70 ILE A CA 1
ATOM 490 C C . ILE A 1 70 ? 5.962 -16.923 -1.113 1.00 89.56 70 ILE A C 1
ATOM 492 O O . ILE A 1 70 ? 7.024 -17.123 -1.690 1.00 89.56 70 ILE A O 1
ATOM 496 N N . ARG A 1 71 ? 5.004 -16.151 -1.646 1.00 90.69 71 ARG A N 1
ATOM 497 C CA . ARG A 1 71 ? 5.096 -15.519 -2.975 1.00 90.69 71 ARG A CA 1
ATOM 498 C C . ARG A 1 71 ? 5.563 -14.067 -2.938 1.00 90.69 71 ARG A C 1
ATOM 500 O O . ARG A 1 71 ? 5.978 -13.546 -3.968 1.00 90.69 71 ARG A O 1
ATOM 507 N N . GLY A 1 72 ? 5.463 -13.404 -1.790 1.00 92.88 72 GLY A N 1
ATOM 508 C CA . GLY A 1 72 ? 5.757 -11.986 -1.655 1.00 92.88 72 GLY A CA 1
ATOM 509 C C . GLY A 1 72 ? 6.115 -11.619 -0.217 1.00 92.88 72 GLY A C 1
ATOM 510 O O . GLY A 1 72 ? 5.581 -12.208 0.725 1.00 92.88 72 GLY A O 1
ATOM 511 N N . PRO A 1 73 ? 7.024 -10.651 -0.021 1.00 94.06 73 PRO A N 1
ATOM 512 C CA . PRO A 1 73 ? 7.446 -10.246 1.310 1.00 94.06 73 PRO A CA 1
ATOM 513 C C . PRO A 1 73 ? 6.298 -9.597 2.086 1.00 94.06 73 PRO A C 1
ATOM 515 O O . PRO A 1 73 ? 5.366 -9.039 1.499 1.00 94.06 73 PRO A O 1
ATOM 518 N N . ALA A 1 74 ? 6.421 -9.604 3.412 1.00 96.06 74 ALA A N 1
ATOM 519 C CA . ALA A 1 74 ? 5.585 -8.784 4.272 1.00 96.06 74 ALA A CA 1
ATOM 520 C C . ALA A 1 74 ? 5.767 -7.295 3.947 1.00 96.06 74 ALA A C 1
ATOM 522 O O . ALA A 1 74 ? 6.880 -6.827 3.689 1.00 96.06 74 ALA A O 1
ATOM 523 N N . LEU A 1 75 ? 4.665 -6.555 3.962 1.00 96.88 75 LEU A N 1
ATOM 524 C CA . LEU A 1 75 ? 4.614 -5.122 3.697 1.00 96.88 75 LEU A CA 1
ATOM 525 C C . LEU A 1 75 ? 4.409 -4.337 4.991 1.00 96.88 75 LEU A C 1
ATOM 527 O O . LEU A 1 75 ? 5.173 -3.417 5.269 1.00 96.88 75 LEU A O 1
ATOM 531 N N . THR A 1 76 ? 3.412 -4.728 5.783 1.00 96.81 76 THR A N 1
ATOM 532 C CA . THR A 1 76 ? 2.866 -3.934 6.899 1.00 96.81 76 THR A CA 1
ATOM 533 C C . THR A 1 76 ? 3.372 -4.362 8.274 1.00 96.81 76 THR A C 1
ATOM 535 O O . THR A 1 76 ? 3.161 -3.647 9.249 1.00 96.81 76 THR A O 1
ATOM 538 N N . THR A 1 77 ? 4.051 -5.506 8.378 1.00 95.19 77 THR A N 1
ATOM 539 C CA . THR A 1 77 ? 4.610 -5.984 9.651 1.00 95.19 77 THR A CA 1
ATOM 540 C C . THR A 1 77 ? 5.768 -5.100 10.123 1.00 95.19 77 THR A C 1
ATOM 542 O O . THR A 1 77 ? 6.303 -4.287 9.367 1.00 95.19 77 THR A O 1
ATOM 545 N N . GLU A 1 78 ? 6.201 -5.277 11.372 1.00 93.75 78 GLU A N 1
ATOM 546 C CA . GLU A 1 78 ? 7.334 -4.542 11.962 1.00 93.75 78 GLU A CA 1
ATOM 547 C C . GLU A 1 78 ? 8.641 -4.687 11.163 1.00 93.75 78 GLU A C 1
ATOM 549 O O . GLU A 1 78 ? 9.440 -3.763 11.120 1.00 93.75 78 GLU A O 1
ATOM 554 N N . ASN A 1 79 ? 8.831 -5.814 10.469 1.00 93.19 79 ASN A N 1
ATOM 555 C CA . ASN A 1 79 ? 9.975 -6.059 9.579 1.00 93.19 79 ASN A CA 1
ATOM 556 C C . ASN A 1 79 ? 9.583 -5.994 8.089 1.00 93.19 79 ASN A C 1
ATOM 558 O O . ASN A 1 79 ? 10.276 -6.532 7.222 1.00 93.19 79 ASN A O 1
ATOM 562 N N . GLY A 1 80 ? 8.424 -5.404 7.794 1.00 94.75 80 GLY A N 1
ATOM 563 C CA . GLY A 1 80 ? 7.850 -5.319 6.461 1.00 94.75 80 GLY A CA 1
ATOM 564 C C . GLY A 1 80 ? 8.533 -4.278 5.577 1.00 94.75 80 GLY A C 1
ATOM 565 O O . GLY A 1 80 ? 9.218 -3.366 6.039 1.00 94.75 80 GLY A O 1
ATOM 566 N N . ARG A 1 81 ? 8.322 -4.392 4.265 1.00 94.75 81 ARG A N 1
ATOM 567 C CA . ARG A 1 81 ? 8.954 -3.513 3.268 1.00 94.75 81 ARG A CA 1
ATOM 568 C C . ARG A 1 81 ? 8.506 -2.053 3.339 1.00 94.75 81 ARG A C 1
ATOM 570 O O . ARG A 1 81 ? 9.213 -1.213 2.801 1.00 94.75 81 ARG A O 1
ATOM 577 N N . LEU A 1 82 ? 7.379 -1.743 3.984 1.00 95.94 82 LEU A N 1
ATOM 578 C CA . LEU A 1 82 ? 6.896 -0.361 4.110 1.00 95.94 82 LEU A CA 1
ATOM 579 C C . LEU A 1 82 ? 7.530 0.406 5.279 1.00 95.94 82 LEU A C 1
ATOM 581 O O . LEU A 1 82 ? 7.248 1.591 5.472 1.00 95.94 82 LEU A O 1
ATOM 585 N N . GLN A 1 83 ? 8.370 -0.243 6.084 1.00 95.00 83 GLN A N 1
ATOM 586 C CA . GLN A 1 83 ? 9.061 0.425 7.181 1.00 95.00 83 GLN A CA 1
ATOM 587 C C . GLN A 1 83 ? 10.139 1.357 6.625 1.00 95.00 83 GLN A C 1
ATOM 589 O O . GLN A 1 83 ? 11.071 0.919 5.955 1.00 95.00 83 GLN A O 1
ATOM 594 N N . GLY A 1 84 ? 9.977 2.661 6.862 1.00 89.44 84 GLY A N 1
ATOM 595 C CA . GLY A 1 84 ? 10.858 3.699 6.315 1.00 89.44 84 GLY A CA 1
ATOM 596 C C . GLY A 1 84 ? 10.706 3.959 4.810 1.00 89.44 84 GLY A C 1
ATOM 597 O O . GLY A 1 84 ? 11.474 4.743 4.262 1.00 89.44 84 GLY A O 1
ATOM 598 N N . MET A 1 85 ? 9.735 3.329 4.143 1.00 94.94 85 MET A N 1
ATOM 599 C CA . MET A 1 85 ? 9.398 3.618 2.748 1.00 94.94 85 MET A CA 1
ATOM 600 C C . MET A 1 85 ? 8.491 4.850 2.677 1.00 94.94 85 MET A C 1
ATOM 602 O O . MET A 1 85 ? 7.581 4.990 3.496 1.00 94.94 85 MET A O 1
ATOM 606 N N . ASP A 1 86 ? 8.721 5.719 1.695 1.00 95.75 86 ASP A N 1
ATOM 607 C CA . ASP A 1 86 ? 7.800 6.803 1.352 1.00 95.75 86 ASP A CA 1
ATOM 608 C C . ASP A 1 86 ? 6.867 6.417 0.191 1.00 95.75 86 ASP A C 1
ATOM 610 O O . ASP A 1 86 ? 7.054 5.409 -0.497 1.00 95.75 86 ASP A O 1
ATOM 614 N N . GLU A 1 87 ? 5.839 7.236 -0.018 1.00 95.88 87 GLU A N 1
ATOM 615 C CA . GLU A 1 87 ? 4.813 6.995 -1.032 1.00 95.88 87 GLU A CA 1
ATOM 616 C C . GLU A 1 87 ? 5.366 7.014 -2.464 1.00 95.88 87 GLU A C 1
ATOM 618 O O . GLU A 1 87 ? 4.911 6.245 -3.307 1.00 95.88 87 GLU A O 1
ATOM 623 N N . ILE A 1 88 ? 6.382 7.833 -2.746 1.00 97.00 88 ILE A N 1
ATOM 624 C CA . ILE A 1 88 ? 6.966 7.956 -4.089 1.00 97.00 88 ILE A CA 1
ATOM 625 C C . ILE A 1 88 ? 7.713 6.670 -4.450 1.00 97.00 88 ILE A C 1
ATOM 627 O O . ILE A 1 88 ? 7.592 6.156 -5.569 1.00 97.00 88 ILE A O 1
ATOM 631 N N . VAL A 1 89 ? 8.472 6.120 -3.500 1.00 97.44 89 VAL A N 1
ATOM 632 C CA . VAL A 1 89 ? 9.148 4.830 -3.660 1.00 97.44 89 VAL A CA 1
ATOM 633 C C . VAL A 1 89 ? 8.118 3.717 -3.830 1.00 97.44 89 VAL A C 1
ATOM 635 O O . VAL A 1 89 ? 8.258 2.899 -4.744 1.00 97.44 89 VAL A O 1
ATOM 638 N N . PHE A 1 90 ? 7.062 3.711 -3.012 1.00 97.75 90 PHE A N 1
ATOM 639 C CA . PHE A 1 90 ? 5.963 2.755 -3.146 1.00 97.75 90 PHE A CA 1
ATOM 640 C C . PHE A 1 90 ? 5.322 2.821 -4.540 1.00 97.75 90 PHE A C 1
ATOM 642 O O . PHE A 1 90 ? 5.242 1.801 -5.232 1.00 97.75 90 PHE A O 1
ATOM 649 N N . GLU A 1 91 ? 4.941 4.014 -5.003 1.00 98.00 91 GLU A N 1
ATOM 650 C CA . GLU A 1 91 ? 4.345 4.211 -6.324 1.00 98.00 91 GLU A CA 1
ATOM 651 C C . GLU A 1 91 ? 5.285 3.751 -7.438 1.00 98.00 91 GLU A C 1
ATOM 653 O O . GLU A 1 91 ? 4.844 3.103 -8.392 1.00 98.00 91 GLU A O 1
ATOM 658 N N . THR A 1 92 ? 6.577 4.051 -7.320 1.00 97.94 92 THR A N 1
ATOM 659 C CA . THR A 1 92 ? 7.586 3.655 -8.307 1.00 97.94 92 THR A CA 1
ATOM 660 C C . THR A 1 92 ? 7.670 2.135 -8.422 1.00 97.94 92 THR A C 1
ATOM 662 O O . THR A 1 92 ? 7.670 1.605 -9.538 1.00 97.94 92 THR A O 1
ATOM 665 N N . VAL A 1 93 ? 7.694 1.429 -7.288 1.00 97.12 93 VAL A N 1
ATOM 666 C CA . VAL A 1 93 ? 7.741 -0.040 -7.239 1.00 97.12 93 VAL A CA 1
ATOM 667 C C . VAL A 1 93 ? 6.459 -0.650 -7.803 1.00 97.12 93 VAL A C 1
ATOM 669 O O . VAL A 1 93 ? 6.534 -1.545 -8.641 1.00 97.12 93 VAL A O 1
ATOM 672 N N . VAL A 1 94 ? 5.282 -0.148 -7.422 1.00 97.94 94 VAL A N 1
ATOM 673 C CA . VAL A 1 94 ? 3.997 -0.658 -7.937 1.00 97.94 94 VAL A CA 1
ATOM 674 C C . VAL A 1 94 ? 3.852 -0.387 -9.437 1.00 97.94 94 VAL A C 1
ATOM 676 O O . VAL A 1 94 ? 3.415 -1.253 -10.198 1.00 97.9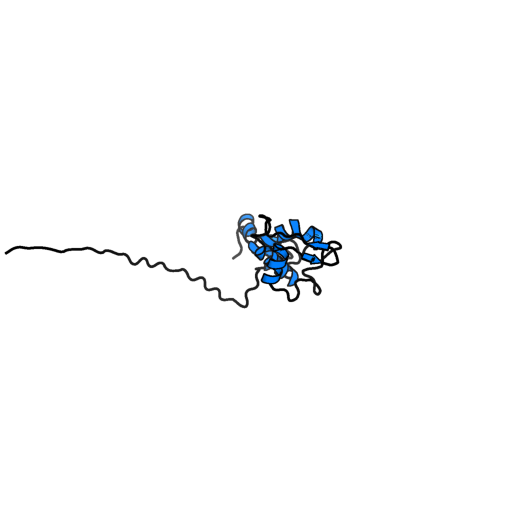4 94 VAL A O 1
ATOM 679 N N . THR A 1 95 ? 4.257 0.799 -9.891 1.00 98.31 95 THR A N 1
ATOM 680 C CA . THR A 1 95 ? 4.140 1.214 -11.295 1.00 98.31 95 THR A CA 1
ATOM 681 C C . THR A 1 95 ? 5.055 0.389 -12.196 1.00 98.31 95 THR A C 1
ATOM 683 O O . THR A 1 95 ? 4.607 -0.086 -13.242 1.00 98.31 95 THR A O 1
ATOM 686 N N . ASN A 1 96 ? 6.316 0.202 -11.800 1.00 97.88 96 ASN A N 1
ATOM 687 C CA . ASN A 1 96 ? 7.343 -0.404 -12.652 1.00 97.88 96 ASN A CA 1
ATOM 688 C C . ASN A 1 96 ? 7.574 -1.896 -12.380 1.00 97.88 96 ASN A C 1
ATOM 690 O O . ASN A 1 96 ? 8.234 -2.567 -13.175 1.00 97.88 96 ASN A O 1
ATOM 694 N N . GLY A 1 97 ? 7.017 -2.421 -11.290 1.00 96.31 97 GLY A N 1
ATOM 695 C CA . GLY A 1 97 ? 7.331 -3.752 -10.794 1.00 96.31 97 GLY A CA 1
ATOM 696 C C . GLY A 1 97 ? 8.737 -3.823 -10.194 1.00 96.31 97 GLY A C 1
ATOM 697 O O . GLY A 1 97 ? 9.503 -2.857 -10.185 1.00 96.31 97 GLY A O 1
ATOM 698 N N . LEU A 1 98 ? 9.091 -5.003 -9.694 1.00 93.94 98 LEU A N 1
ATOM 699 C CA . LEU A 1 98 ? 10.391 -5.260 -9.081 1.00 93.94 98 LEU A CA 1
ATOM 700 C C . LEU A 1 98 ? 10.823 -6.698 -9.358 1.00 93.94 98 LEU A C 1
ATOM 702 O O . LEU A 1 98 ? 10.058 -7.635 -9.144 1.00 93.94 98 LEU A O 1
ATOM 706 N N . LYS A 1 99 ? 12.068 -6.888 -9.795 1.00 91.50 99 LYS A N 1
ATOM 707 C CA . LYS A 1 99 ? 12.707 -8.209 -9.814 1.00 91.50 99 LYS A CA 1
ATOM 708 C C . LYS A 1 99 ? 13.606 -8.313 -8.591 1.00 91.50 99 LYS A C 1
ATOM 710 O O . LYS A 1 99 ? 14.549 -7.537 -8.471 1.00 91.50 99 LYS A O 1
ATOM 715 N N . GLY A 1 100 ? 13.286 -9.234 -7.693 1.00 81.31 100 GLY A N 1
ATOM 716 C CA . GLY A 1 100 ? 14.117 -9.561 -6.541 1.00 81.31 100 GLY A CA 1
ATOM 717 C C . GLY A 1 100 ? 14.619 -10.997 -6.615 1.00 81.31 100 GLY A C 1
ATOM 718 O O . GLY A 1 100 ? 14.213 -11.770 -7.482 1.00 81.31 100 GLY A O 1
ATOM 719 N N . ASP A 1 101 ? 15.455 -11.368 -5.653 1.00 76.06 101 ASP A N 1
ATOM 720 C CA . ASP A 1 101 ? 16.058 -12.706 -5.589 1.00 76.06 101 ASP A CA 1
ATOM 721 C C . ASP A 1 101 ? 15.015 -13.824 -5.426 1.00 76.06 101 ASP A C 1
ATOM 723 O O . ASP A 1 101 ? 15.214 -14.949 -5.875 1.00 76.06 101 ASP A O 1
ATOM 727 N N . PHE A 1 102 ? 13.874 -13.502 -4.810 1.00 69.25 102 PHE A N 1
ATOM 728 C CA . PHE A 1 102 ? 12.816 -14.455 -4.463 1.00 69.25 102 PHE A CA 1
ATOM 729 C C . PHE A 1 102 ? 11.615 -14.434 -5.416 1.00 69.25 102 PHE A C 1
ATOM 731 O O . PHE A 1 102 ? 10.663 -15.185 -5.215 1.00 69.25 102 PHE A O 1
ATOM 738 N N . GLY A 1 103 ? 11.626 -13.581 -6.444 1.00 84.12 103 GLY A N 1
ATOM 739 C CA . GLY A 1 103 ? 10.522 -13.509 -7.394 1.00 84.12 103 GLY A CA 1
ATOM 740 C C . GLY A 1 103 ? 10.398 -12.178 -8.120 1.00 84.12 103 GLY A C 1
ATOM 741 O O . GLY A 1 103 ? 11.222 -11.271 -7.994 1.00 84.12 103 GLY A O 1
ATOM 742 N N . ILE A 1 104 ? 9.330 -12.077 -8.905 1.00 91.56 104 ILE A N 1
ATOM 743 C CA . ILE A 1 104 ? 9.025 -10.908 -9.725 1.00 91.56 104 ILE A CA 1
ATOM 744 C C . ILE A 1 104 ? 7.691 -10.335 -9.259 1.00 91.56 104 ILE A C 1
ATOM 746 O O . ILE A 1 104 ? 6.662 -11.000 -9.361 1.00 91.56 104 ILE A O 1
ATOM 750 N N . MET A 1 105 ? 7.711 -9.090 -8.790 1.00 95.75 105 MET A N 1
ATOM 751 C CA . MET A 1 105 ? 6.520 -8.261 -8.660 1.00 95.75 105 MET A CA 1
ATOM 752 C C . MET A 1 105 ? 6.193 -7.676 -10.043 1.00 95.75 105 MET A C 1
ATOM 754 O O . MET A 1 105 ? 7.038 -6.969 -10.606 1.00 95.75 105 MET A O 1
ATOM 758 N N . PRO A 1 106 ? 5.013 -7.966 -10.619 1.00 95.94 106 PRO A N 1
ATOM 759 C CA . PRO A 1 106 ? 4.601 -7.400 -11.899 1.00 95.94 106 PRO A CA 1
ATOM 760 C C . PRO A 1 106 ? 4.503 -5.873 -11.855 1.00 95.94 106 PRO A C 1
ATOM 762 O O . PRO A 1 106 ? 4.304 -5.277 -10.800 1.00 95.94 106 PRO A O 1
ATOM 765 N N . ALA A 1 107 ? 4.610 -5.247 -13.023 1.00 97.81 107 ALA A N 1
ATOM 766 C CA . ALA A 1 107 ? 4.368 -3.820 -13.184 1.00 97.81 107 ALA A CA 1
ATOM 767 C C . ALA A 1 107 ? 2.867 -3.551 -13.338 1.00 97.81 107 ALA A C 1
ATOM 769 O O . ALA A 1 107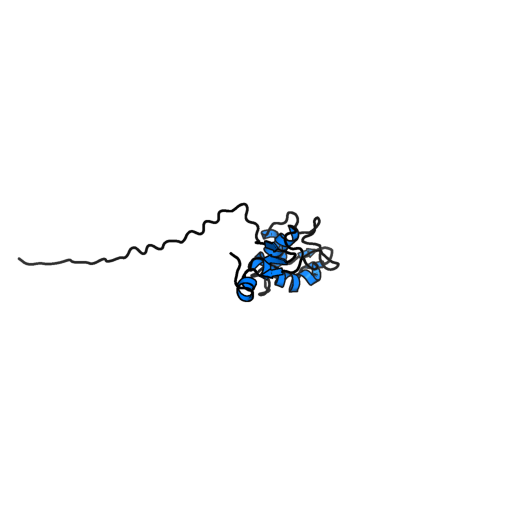 ? 2.239 -4.102 -14.245 1.00 97.81 107 ALA A O 1
ATOM 770 N N . PHE A 1 108 ? 2.310 -2.664 -1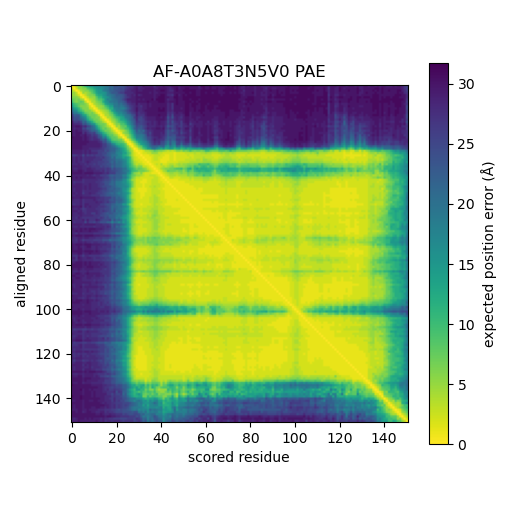2.515 1.00 98.12 108 PHE A N 1
ATOM 771 C CA . PHE A 1 108 ? 0.890 -2.292 -12.560 1.00 98.12 108 PHE A CA 1
ATOM 772 C C . PHE A 1 108 ? 0.647 -0.900 -13.152 1.00 98.12 108 PHE A C 1
ATOM 774 O O . PHE A 1 108 ? -0.484 -0.423 -13.193 1.00 98.12 108 PHE A O 1
ATOM 781 N N . GLY A 1 109 ? 1.685 -0.248 -13.684 1.00 97.31 109 GLY A N 1
ATOM 782 C CA . GLY A 1 109 ? 1.600 1.109 -14.229 1.00 97.31 109 GLY A CA 1
ATOM 783 C C . GLY A 1 109 ? 0.643 1.296 -15.412 1.00 97.31 109 GLY A C 1
ATOM 784 O O . GLY A 1 109 ? 0.310 2.428 -15.748 1.00 97.31 109 GLY A O 1
ATOM 785 N N . LYS A 1 110 ? 0.204 0.204 -16.046 1.00 97.75 110 LYS A N 1
ATOM 786 C CA . LYS A 1 110 ? -0.760 0.205 -17.159 1.00 97.75 110 LYS A CA 1
ATOM 787 C C . LYS A 1 110 ? -2.094 -0.449 -16.803 1.00 97.75 110 LYS A C 1
ATOM 789 O O . LYS A 1 110 ? -2.963 -0.531 -17.665 1.00 97.75 110 LYS A O 1
ATOM 794 N N . ASP A 1 111 ? -2.245 -0.941 -15.577 1.00 97.62 111 ASP A N 1
ATOM 795 C CA . ASP A 1 111 ? -3.482 -1.576 -15.142 1.00 97.62 111 ASP A CA 1
ATOM 796 C C . ASP A 1 111 ? -4.502 -0.486 -14.766 1.00 97.62 111 ASP A C 1
ATOM 798 O O . ASP A 1 111 ? -4.256 0.271 -13.818 1.00 97.62 111 ASP A O 1
ATOM 802 N N . PRO A 1 112 ? -5.639 -0.377 -15.481 1.00 96.50 112 PRO A N 1
ATOM 803 C CA . PRO A 1 112 ? -6.645 0.645 -15.202 1.00 96.50 112 PRO A CA 1
ATOM 804 C C . PRO A 1 112 ? -7.315 0.472 -13.832 1.00 96.50 112 PRO A C 1
ATOM 806 O O . PRO A 1 112 ? -7.873 1.435 -13.311 1.00 96.50 112 PRO A O 1
ATOM 809 N N . ASN A 1 113 ? -7.242 -0.717 -13.228 1.00 95.25 113 ASN A N 1
ATOM 810 C CA . ASN A 1 113 ? -7.804 -0.988 -11.907 1.00 95.25 113 ASN A CA 1
ATOM 811 C C . ASN A 1 113 ? -6.833 -0.655 -10.767 1.00 95.25 113 ASN A C 1
ATOM 813 O O . ASN A 1 113 ? -7.262 -0.582 -9.617 1.00 95.25 113 ASN A O 1
ATOM 817 N N . ILE A 1 114 ? -5.547 -0.431 -11.071 1.00 97.69 114 ILE A N 1
ATOM 818 C CA . ILE A 1 114 ? -4.503 -0.192 -10.063 1.00 97.69 114 ILE A CA 1
ATOM 819 C C . ILE A 1 114 ? -3.885 1.193 -10.197 1.00 97.69 114 ILE A C 1
ATOM 821 O O . ILE A 1 114 ? -3.846 1.920 -9.209 1.00 97.69 114 ILE A O 1
ATOM 825 N N . LYS A 1 115 ? -3.423 1.597 -11.389 1.00 97.69 115 LYS A N 1
ATOM 826 C CA . LYS A 1 115 ? -2.636 2.833 -11.547 1.00 97.69 115 LYS A CA 1
ATOM 827 C C . LYS A 1 115 ? -3.338 4.090 -11.001 1.00 97.69 115 LYS A C 1
ATOM 829 O O . LYS A 1 115 ? -2.672 4.849 -10.302 1.00 97.69 115 LYS A O 1
ATOM 834 N N . PRO A 1 116 ? -4.644 4.318 -11.232 1.00 97.75 116 PRO A N 1
ATOM 835 C CA . PRO A 1 116 ? -5.330 5.490 -10.679 1.00 97.75 116 PRO A CA 1
ATOM 836 C C . PRO A 1 116 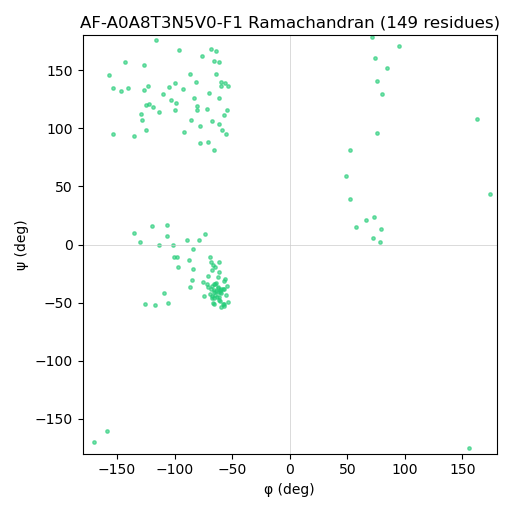? -5.494 5.464 -9.152 1.00 97.75 116 PRO A C 1
ATOM 838 O O . PRO A 1 116 ? -5.815 6.487 -8.563 1.00 97.75 116 PRO A O 1
ATOM 841 N N . TYR A 1 117 ? -5.291 4.305 -8.526 1.00 97.81 117 TYR A N 1
ATOM 842 C CA . TYR A 1 117 ? -5.653 4.016 -7.139 1.00 97.81 117 TYR A CA 1
ATOM 843 C C . TYR A 1 117 ? -4.440 3.634 -6.278 1.00 97.81 117 TYR A C 1
ATOM 845 O O . TYR A 1 117 ? -4.592 3.072 -5.198 1.00 97.81 117 TYR A O 1
ATOM 853 N N . ILE A 1 118 ? -3.218 3.907 -6.744 1.00 98.00 118 ILE A N 1
ATOM 854 C CA . ILE A 1 118 ? -1.999 3.598 -5.982 1.00 98.00 118 ILE A CA 1
ATOM 855 C C . ILE A 1 118 ? -1.986 4.353 -4.644 1.00 98.00 118 ILE A C 1
ATOM 857 O O . ILE A 1 118 ? -1.650 3.750 -3.627 1.00 98.00 118 ILE A O 1
ATOM 861 N N . GLY A 1 119 ? -2.411 5.621 -4.627 1.00 97.25 119 GLY A N 1
ATOM 862 C CA . GLY A 1 119 ? -2.540 6.408 -3.394 1.00 97.25 119 GLY A CA 1
ATOM 863 C C . GLY A 1 119 ? -3.568 5.822 -2.418 1.00 97.25 119 GLY A C 1
ATOM 864 O O . GLY A 1 119 ? -3.320 5.751 -1.220 1.00 97.25 119 GLY A O 1
ATOM 865 N N . ASP A 1 120 ? -4.679 5.289 -2.929 1.00 97.94 120 ASP A N 1
ATOM 866 C CA . ASP A 1 120 ? -5.697 4.618 -2.109 1.00 97.94 120 ASP A CA 1
ATOM 867 C C . ASP A 1 120 ? -5.141 3.336 -1.467 1.00 97.94 120 ASP A C 1
ATOM 869 O O . ASP A 1 120 ? -5.322 3.079 -0.275 1.00 97.94 120 ASP A O 1
ATOM 873 N N . ILE A 1 121 ? -4.401 2.536 -2.241 1.00 98.12 121 ILE A N 1
ATOM 874 C CA . ILE A 1 121 ? -3.721 1.333 -1.735 1.00 98.12 121 ILE A CA 1
ATOM 875 C C . ILE A 1 121 ? -2.682 1.715 -0.670 1.00 98.12 121 ILE A C 1
ATOM 877 O O . ILE A 1 121 ? -2.563 1.031 0.351 1.00 98.12 121 ILE A O 1
ATOM 881 N N . TRP A 1 122 ? -1.945 2.808 -0.883 1.00 97.81 122 TRP A N 1
ATOM 882 C CA . TRP A 1 122 ? -1.002 3.349 0.092 1.00 97.81 122 TRP A CA 1
ATOM 883 C C . TRP A 1 122 ? -1.701 3.758 1.395 1.00 97.81 122 TRP A C 1
ATOM 885 O O . TRP A 1 122 ? -1.273 3.332 2.471 1.00 97.81 122 TRP A O 1
ATOM 895 N N . ALA A 1 123 ? -2.809 4.499 1.313 1.00 96.69 123 ALA A N 1
ATOM 896 C CA . ALA A 1 123 ? -3.627 4.889 2.461 1.00 96.69 123 ALA A CA 1
ATOM 897 C C . ALA A 1 123 ? -4.051 3.678 3.303 1.00 96.69 123 ALA A C 1
ATOM 899 O O . ALA A 1 123 ? -3.820 3.643 4.518 1.00 96.69 123 ALA A O 1
ATOM 900 N N . TYR A 1 124 ? -4.583 2.647 2.643 1.00 96.50 124 TYR A N 1
ATOM 901 C CA . TYR A 1 124 ? -4.961 1.387 3.278 1.00 96.50 124 TYR A CA 1
ATOM 902 C C . TYR A 1 124 ? -3.787 0.702 3.985 1.00 96.50 124 TYR A C 1
ATOM 904 O O . TYR A 1 124 ? -3.880 0.375 5.172 1.00 96.50 124 TYR A O 1
ATOM 912 N N . LEU A 1 125 ? -2.658 0.517 3.299 1.00 96.94 125 LEU A N 1
ATOM 913 C CA . LEU A 1 125 ? -1.505 -0.176 3.876 1.00 96.94 125 LEU A CA 1
ATOM 914 C C . LEU A 1 125 ? -0.895 0.586 5.053 1.00 96.94 125 LEU A C 1
ATOM 916 O O . LEU A 1 125 ? -0.454 -0.037 6.019 1.00 96.94 125 LEU A O 1
ATOM 920 N N . GLN A 1 126 ? -0.911 1.917 5.014 1.00 96.75 126 GLN A N 1
ATOM 921 C CA . GLN A 1 126 ? -0.464 2.746 6.131 1.00 96.75 126 GLN A CA 1
ATOM 922 C C . GLN A 1 126 ? -1.417 2.633 7.327 1.00 96.75 126 GLN A C 1
ATOM 924 O O . GLN A 1 126 ? -0.955 2.542 8.464 1.00 96.75 126 GLN A O 1
ATOM 929 N N . ALA A 1 127 ? -2.732 2.562 7.096 1.00 94.75 127 ALA A N 1
ATOM 930 C CA . ALA A 1 127 ? -3.714 2.339 8.157 1.00 94.75 127 ALA A CA 1
ATOM 931 C C . ALA A 1 127 ? -3.548 0.966 8.829 1.00 94.75 127 ALA A C 1
ATOM 933 O O . ALA A 1 127 ? -3.642 0.859 10.056 1.00 94.75 127 ALA A O 1
ATOM 934 N N . VAL A 1 128 ? -3.259 -0.075 8.043 1.00 94.31 128 VAL A N 1
ATOM 935 C CA . VAL A 1 128 ? -2.946 -1.419 8.552 1.00 94.31 128 VAL A CA 1
ATOM 936 C C . VAL A 1 128 ? -1.629 -1.422 9.327 1.00 94.31 128 VAL A C 1
ATOM 938 O O . VAL A 1 128 ? -1.594 -1.897 10.460 1.00 94.31 128 VAL A O 1
ATOM 941 N N . LYS A 1 129 ? -0.557 -0.868 8.747 1.00 94.75 129 LYS A N 1
ATOM 942 C CA . LYS A 1 129 ? 0.774 -0.792 9.370 1.00 94.75 129 LYS A CA 1
ATOM 943 C C . LYS A 1 129 ? 0.732 -0.071 10.719 1.00 94.75 129 LYS A C 1
ATOM 945 O O . LYS A 1 129 ? 1.384 -0.489 11.669 1.00 94.75 129 LYS A O 1
ATOM 950 N N . ASP A 1 130 ? -0.082 0.975 10.820 1.00 93.38 130 ASP A N 1
ATOM 951 C CA . ASP A 1 130 ? -0.286 1.741 12.052 1.00 93.38 130 ASP A CA 1
ATOM 952 C C . ASP A 1 130 ? -1.236 1.052 13.056 1.00 93.38 130 ASP A C 1
ATOM 954 O O . ASP A 1 130 ? -1.596 1.642 14.083 1.00 93.38 130 ASP A O 1
ATOM 958 N N . GLY A 1 131 ? -1.694 -0.168 12.754 1.00 89.88 131 GLY A N 1
ATOM 959 C CA . GLY A 1 131 ? -2.593 -0.959 13.594 1.00 89.88 131 GLY A CA 1
ATOM 960 C C . GLY A 1 131 ? -3.990 -0.353 13.746 1.00 89.88 131 GLY A C 1
ATOM 961 O O . GLY A 1 131 ? -4.678 -0.638 14.726 1.00 89.88 131 GLY A O 1
ATOM 962 N N . LYS A 1 132 ? -4.411 0.527 12.828 1.00 90.31 132 LYS A N 1
ATOM 963 C CA . LYS A 1 132 ? -5.731 1.181 12.874 1.00 90.31 132 LYS A CA 1
ATOM 964 C C . LYS A 1 132 ? -6.830 0.334 12.256 1.00 90.31 132 LYS A C 1
ATOM 966 O O . LYS A 1 132 ? -7.990 0.528 12.597 1.00 90.31 132 LYS A O 1
ATOM 971 N N . ILE A 1 133 ? -6.469 -0.613 11.398 1.00 85.50 133 ILE A N 1
ATOM 972 C CA . ILE A 1 133 ? -7.383 -1.583 10.799 1.00 85.50 133 ILE A CA 1
ATOM 973 C C . ILE A 1 133 ? -7.017 -2.968 11.327 1.00 85.50 133 ILE A C 1
ATOM 975 O O . ILE A 1 133 ? -5.937 -3.475 11.041 1.00 85.50 133 ILE A O 1
ATOM 979 N N . THR A 1 134 ? -7.913 -3.572 12.108 1.00 70.19 134 THR A N 1
ATOM 980 C CA . THR A 1 134 ? -7.680 -4.870 12.771 1.00 70.19 134 THR A CA 1
ATOM 981 C C . THR A 1 134 ? -8.806 -5.889 12.551 1.00 70.19 134 THR A C 1
ATOM 983 O O . THR A 1 134 ? -8.726 -7.003 13.062 1.00 70.19 134 THR A O 1
ATOM 986 N N . GLY A 1 135 ? -9.844 -5.547 11.780 1.00 67.75 135 GLY A N 1
ATOM 987 C CA . GLY A 1 135 ? -11.032 -6.381 11.569 1.00 67.75 135 GLY A CA 1
ATOM 988 C C . GLY A 1 135 ? -11.795 -6.027 10.290 1.00 67.75 135 GLY A C 1
ATOM 989 O O . GLY A 1 135 ? -11.238 -5.400 9.391 1.00 67.75 135 GLY A O 1
ATOM 990 N N . ALA A 1 136 ? -13.067 -6.434 10.208 1.00 65.31 136 ALA A N 1
ATOM 991 C CA . ALA A 1 136 ? -13.926 -6.148 9.058 1.00 65.31 136 ALA A CA 1
ATOM 992 C C . ALA A 1 136 ? -14.088 -4.634 8.836 1.00 65.31 136 ALA A C 1
ATOM 994 O O . ALA A 1 136 ? -14.302 -3.874 9.789 1.00 65.31 136 ALA A O 1
ATOM 995 N N . LEU A 1 137 ? -13.995 -4.211 7.574 1.00 73.31 137 LEU A N 1
ATOM 996 C CA . LEU A 1 137 ? -14.086 -2.811 7.178 1.00 73.31 137 LEU A CA 1
ATOM 997 C C . LEU A 1 137 ? -15.469 -2.452 6.641 1.00 73.31 137 LEU A C 1
ATOM 999 O O . LEU A 1 137 ? -16.058 -3.182 5.845 1.00 73.31 137 LEU A O 1
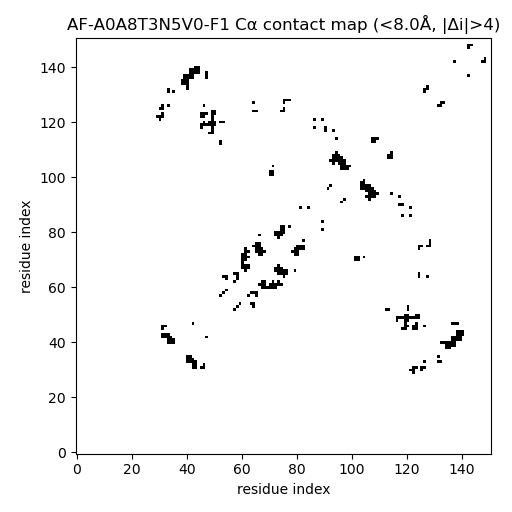ATOM 1003 N N . GLU A 1 138 ? -15.947 -1.270 7.024 1.00 72.06 138 GLU A N 1
ATOM 1004 C CA . GLU A 1 138 ? -17.105 -0.623 6.407 1.00 72.06 138 GLU A CA 1
ATOM 1005 C C . GLU A 1 138 ? -16.724 0.771 5.891 1.00 72.06 138 GLU A C 1
ATOM 1007 O O . GLU A 1 138 ? -16.072 1.558 6.578 1.00 72.06 138 GLU A O 1
ATOM 1012 N N . GLU A 1 139 ? -17.168 1.122 4.687 1.00 68.81 139 GLU A N 1
ATOM 1013 C CA . GLU A 1 139 ? -16.986 2.478 4.167 1.00 68.81 139 GLU A CA 1
ATOM 1014 C C . GLU A 1 139 ? -17.872 3.471 4.943 1.00 68.81 139 GLU A C 1
ATOM 1016 O O . GLU A 1 139 ? -19.093 3.281 5.058 1.00 68.81 139 GLU A O 1
ATOM 1021 N N . MET A 1 140 ? -17.295 4.581 5.420 1.00 62.91 140 MET A N 1
ATOM 1022 C CA . MET A 1 140 ? -18.037 5.636 6.127 1.00 62.91 140 MET A CA 1
ATOM 1023 C C . MET A 1 140 ? -19.239 6.162 5.317 1.00 62.91 140 MET A C 1
ATOM 1025 O O . MET A 1 140 ? -20.293 6.454 5.890 1.00 62.91 140 MET A O 1
ATOM 1029 N N . GLY A 1 141 ? -19.116 6.243 3.986 1.00 55.91 141 GLY A N 1
ATOM 1030 C CA . GLY A 1 141 ? -20.171 6.718 3.082 1.00 55.91 141 GLY A CA 1
ATOM 1031 C C . GLY A 1 141 ? -21.348 5.748 2.917 1.00 55.91 141 GLY A C 1
ATOM 1032 O O . GLY A 1 141 ? -22.504 6.177 2.821 1.00 55.91 141 GLY A O 1
ATOM 1033 N N . GLN A 1 142 ? -21.094 4.438 2.956 1.00 57.28 142 GLN A N 1
ATOM 1034 C CA . GLN A 1 142 ? -22.140 3.417 2.818 1.00 57.28 142 GLN A CA 1
ATOM 1035 C C . GLN A 1 142 ? -22.976 3.272 4.090 1.00 57.28 142 GLN A C 1
ATOM 1037 O O . GLN A 1 142 ? -24.189 3.051 4.013 1.00 57.28 142 GLN A O 1
ATOM 1042 N N . LYS A 1 143 ? -22.372 3.494 5.263 1.00 48.97 143 LYS A N 1
ATOM 1043 C CA . LYS A 1 143 ? -23.081 3.433 6.548 1.00 48.97 143 LYS A CA 1
ATOM 1044 C C . LYS A 1 143 ? -24.132 4.540 6.692 1.00 48.97 143 LYS A C 1
ATOM 1046 O O . LYS A 1 143 ? -25.211 4.284 7.218 1.00 48.97 143 LYS A O 1
ATOM 1051 N N . LYS A 1 144 ? -23.882 5.737 6.140 1.00 50.50 144 LYS A N 1
ATOM 1052 C CA . LYS A 1 144 ? -24.858 6.846 6.129 1.00 50.50 144 LYS A CA 1
ATOM 1053 C C . LYS A 1 144 ? -26.097 6.517 5.284 1.00 50.50 144 LYS A C 1
ATOM 1055 O O . LYS A 1 144 ? -27.210 6.815 5.704 1.00 50.50 144 LYS A O 1
ATOM 1060 N N . LYS A 1 145 ? -25.915 5.844 4.138 1.00 54.66 145 LYS A N 1
ATOM 1061 C CA . LYS A 1 145 ? -27.025 5.348 3.299 1.00 54.66 145 LYS A CA 1
ATOM 1062 C C . LYS A 1 145 ? -27.776 4.172 3.931 1.00 54.66 145 LYS A C 1
ATOM 1064 O O . LYS A 1 145 ? -28.985 4.084 3.760 1.00 54.66 145 LYS A O 1
ATOM 1069 N N . LYS A 1 146 ? -27.076 3.276 4.636 1.00 52.44 146 LYS A N 1
ATOM 1070 C CA . LYS A 1 146 ? -27.668 2.058 5.215 1.00 52.44 146 LYS A CA 1
ATOM 1071 C C . LYS A 1 146 ? -28.325 2.275 6.588 1.00 52.44 146 LYS A C 1
ATOM 1073 O O . LYS A 1 146 ? -29.294 1.587 6.882 1.00 52.44 146 LYS A O 1
ATOM 1078 N N . TYR A 1 147 ? -27.834 3.215 7.403 1.00 55.81 147 TYR A N 1
ATOM 1079 C CA . TYR A 1 147 ? -28.250 3.369 8.809 1.00 55.81 147 TYR A CA 1
ATOM 1080 C C . TYR A 1 147 ? -28.536 4.812 9.270 1.00 55.81 147 TYR A C 1
ATOM 1082 O O . TYR A 1 147 ? -28.732 5.029 10.457 1.00 55.81 147 TYR A O 1
ATOM 1090 N N . GLY A 1 148 ? -28.590 5.810 8.380 1.00 50.75 148 GLY A N 1
ATOM 1091 C CA . GLY A 1 148 ? -29.203 7.106 8.721 1.00 50.75 148 GLY A CA 1
ATOM 1092 C C . GLY A 1 148 ? -28.375 8.105 9.547 1.00 50.75 148 GLY A C 1
ATOM 1093 O O . GLY A 1 148 ? -28.932 9.112 9.958 1.00 50.75 14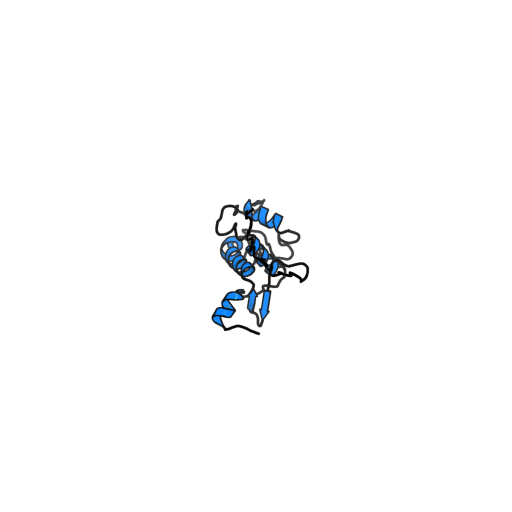8 GLY A O 1
ATOM 1094 N N . GLY A 1 149 ? -27.060 7.913 9.709 1.00 42.12 149 GLY A N 1
ATOM 1095 C CA . GLY A 1 149 ? -26.140 8.935 10.241 1.00 42.12 149 GLY A CA 1
ATOM 1096 C C . GLY A 1 149 ? -26.053 9.028 11.773 1.00 42.12 149 GLY A C 1
ATOM 1097 O O . GLY A 1 149 ? -26.996 8.706 12.480 1.00 42.12 149 GLY A O 1
ATOM 1098 N N . TRP A 1 150 ? -24.891 9.467 12.264 1.00 44.91 150 TRP A N 1
ATOM 1099 C CA . TRP A 1 150 ? -24.610 9.727 13.679 1.00 44.91 150 TRP A CA 1
ATOM 1100 C C . TRP A 1 150 ? -24.167 11.191 13.801 1.00 44.91 150 TRP A C 1
ATOM 1102 O O . TRP A 1 150 ? -23.218 11.583 13.111 1.00 44.91 150 TRP A O 1
ATOM 1112 N N . GLU A 1 151 ? -24.899 11.978 14.592 1.00 39.34 151 GLU A N 1
ATOM 1113 C CA . GLU A 1 151 ? -24.454 13.269 15.145 1.00 39.34 151 GLU A CA 1
ATOM 1114 C C . GLU A 1 151 ? -23.478 13.038 16.305 1.00 39.34 151 GLU A C 1
ATOM 1116 O O . GLU A 1 151 ? -23.658 12.031 17.031 1.00 39.34 151 GLU A O 1
#

Sequence (151 aa):
MQKLFNMSMIIGGLIATSFVGVASAGGGDKPYIVKCSEGVCMVDASTYEGERRFEGTCGLCHGAQGVGGIRGPALTTENGRLQGMDEIVFETVVTNGLKGDFGIMPAFGKDPNIKPYIGDIWAYLQAVKDGKITGALEEMGQKKKKYGGWE